Protein AF-A0A920S2B1-F1 (afdb_monomer_lite)

Sequence (59 aa):
MSTGATDALHLRSIGIPVYGTSAMMTDPTGYRGHGLNERIEITAYQATLDFWYGVMKQL

Structure (mmCIF, N/CA/C/O backbone):
data_AF-A0A920S2B1-F1
#
_entry.id   AF-A0A920S2B1-F1
#
loop_
_atom_site.group_PDB
_atom_site.id
_atom_site.type_symbol
_atom_site.label_atom_id
_atom_site.label_alt_id
_atom_site.label_comp_id
_atom_site.label_asym_id
_atom_site.label_entity_id
_atom_site.label_seq_id
_atom_site.pdbx_PDB_ins_code
_atom_site.Cartn_x
_atom_site.Cartn_y
_atom_site.Cartn_z
_atom_site.occupancy
_atom_site.B_iso_or_equiv
_atom_site.auth_seq_id
_atom_site.auth_comp_id
_atom_site.auth_asym_id
_atom_site.auth_atom_id
_atom_site.pdbx_PDB_model_num
ATOM 1 N N . MET A 1 1 ? -7.321 -1.097 -7.649 1.00 53.56 1 MET A N 1
ATOM 2 C CA . MET A 1 1 ? -8.315 -1.944 -6.951 1.00 53.56 1 MET A CA 1
ATOM 3 C C . MET A 1 1 ? -9.669 -1.246 -6.990 1.00 53.56 1 MET A C 1
ATOM 5 O O . MET A 1 1 ? -9.854 -0.297 -6.248 1.00 53.56 1 MET A O 1
ATOM 9 N N . SER A 1 2 ? -10.565 -1.629 -7.909 1.00 63.53 2 SER A N 1
ATOM 10 C CA . SER A 1 2 ? -11.804 -0.868 -8.197 1.00 63.53 2 SER A CA 1
ATOM 11 C C . SER A 1 2 ? -13.087 -1.712 -8.228 1.00 63.53 2 SER A C 1
ATOM 13 O O . SER A 1 2 ? -14.173 -1.146 -8.250 1.00 63.53 2 SER A O 1
ATOM 15 N N . THR A 1 3 ? -13.000 -3.046 -8.237 1.00 67.56 3 THR A N 1
ATOM 16 C CA . THR A 1 3 ? -14.155 -3.941 -8.463 1.00 67.56 3 THR A CA 1
ATOM 17 C C . THR A 1 3 ? -14.765 -4.518 -7.182 1.00 67.56 3 THR A C 1
ATOM 19 O O . THR A 1 3 ? -15.685 -5.323 -7.252 1.00 67.56 3 THR A O 1
ATOM 22 N N . GLY A 1 4 ? -14.260 -4.141 -6.001 1.00 70.50 4 GLY A N 1
ATOM 23 C CA . GLY A 1 4 ? -14.789 -4.609 -4.710 1.00 70.50 4 GLY A CA 1
ATOM 24 C C . GLY A 1 4 ? -14.542 -6.091 -4.393 1.00 70.50 4 GLY A C 1
ATOM 25 O O . GLY A 1 4 ? -14.996 -6.561 -3.353 1.00 70.50 4 GLY A O 1
ATOM 26 N N . ALA A 1 5 ? -13.805 -6.807 -5.246 1.00 82.75 5 ALA A N 1
ATOM 27 C CA . ALA A 1 5 ? -13.479 -8.227 -5.110 1.00 82.75 5 ALA A CA 1
ATOM 28 C C . ALA A 1 5 ? -12.227 -8.479 -4.246 1.00 82.75 5 ALA A C 1
ATOM 30 O O . ALA A 1 5 ? -11.384 -9.305 -4.584 1.00 82.75 5 ALA A O 1
ATOM 31 N N . THR A 1 6 ? -12.067 -7.724 -3.159 1.00 87.38 6 THR A N 1
ATOM 32 C CA . THR A 1 6 ? -11.006 -7.971 -2.171 1.00 87.38 6 THR A CA 1
ATOM 33 C C . THR A 1 6 ? -11.543 -8.845 -1.039 1.00 87.38 6 THR A C 1
ATOM 35 O O . THR A 1 6 ? -12.755 -9.011 -0.889 1.00 87.38 6 THR A O 1
ATOM 38 N N . ASP A 1 7 ? -10.654 -9.368 -0.202 1.00 89.69 7 ASP A N 1
ATOM 39 C CA . ASP A 1 7 ? -10.992 -10.029 1.068 1.00 89.69 7 ASP A CA 1
ATOM 40 C C . ASP A 1 7 ? -11.933 -9.200 1.970 1.00 89.69 7 ASP A C 1
ATOM 42 O O . ASP A 1 7 ? -12.758 -9.755 2.701 1.00 89.69 7 ASP A O 1
ATOM 46 N N . ALA A 1 8 ? -11.898 -7.869 1.844 1.00 91.62 8 ALA A N 1
ATOM 47 C CA . ALA A 1 8 ? -12.827 -6.941 2.482 1.00 91.62 8 ALA A CA 1
ATOM 48 C C . ALA A 1 8 ? -14.307 -7.243 2.191 1.00 91.62 8 ALA A C 1
ATOM 50 O O . ALA A 1 8 ? -15.169 -6.796 2.947 1.00 91.62 8 ALA A O 1
ATOM 51 N N . LEU A 1 9 ? -14.637 -7.963 1.111 1.00 91.44 9 LEU A N 1
ATOM 52 C CA . LEU A 1 9 ? -15.991 -8.464 0.858 1.00 91.44 9 LEU A CA 1
ATOM 53 C C . LEU A 1 9 ? -16.511 -9.270 2.056 1.00 91.44 9 LEU A C 1
ATOM 55 O O . LEU A 1 9 ? -17.614 -9.018 2.541 1.00 91.44 9 LEU A O 1
ATOM 59 N N . HIS A 1 10 ? -15.702 -10.205 2.553 1.00 92.88 10 HIS A N 1
ATOM 60 C CA . HIS A 1 10 ? -16.098 -11.120 3.618 1.00 92.88 10 HIS A CA 1
ATOM 61 C C . HIS A 1 10 ? -16.218 -10.396 4.961 1.00 92.88 10 HIS A C 1
ATOM 63 O O . HIS A 1 10 ? -17.211 -10.568 5.664 1.00 92.88 10 HIS A O 1
ATOM 69 N N . LEU A 1 11 ? -15.269 -9.514 5.278 1.00 94.75 11 LEU A N 1
ATOM 70 C CA . LEU A 1 11 ? -15.269 -8.750 6.530 1.00 94.75 11 LEU A CA 1
ATOM 71 C C . LEU A 1 11 ? -16.431 -7.751 6.606 1.00 94.75 11 LEU A C 1
ATOM 73 O O . LEU A 1 11 ? -17.148 -7.700 7.606 1.00 94.75 11 LEU A O 1
ATOM 77 N N . ARG A 1 12 ? -16.682 -7.002 5.525 1.00 93.25 12 ARG A N 1
ATOM 78 C CA . ARG A 1 12 ? -17.796 -6.043 5.493 1.00 93.25 12 ARG A CA 1
ATOM 79 C C . ARG A 1 12 ? -19.155 -6.736 5.565 1.00 93.25 12 ARG A C 1
ATOM 81 O O . ARG A 1 12 ? -20.076 -6.172 6.147 1.00 93.25 12 ARG A O 1
ATOM 88 N N . SER A 1 13 ? -19.282 -7.954 5.027 1.00 94.06 13 SER A N 1
ATOM 89 C CA . SER A 1 13 ? -20.539 -8.717 5.079 1.00 94.06 13 SER A CA 1
ATOM 90 C C . SER A 1 13 ? -20.992 -9.066 6.503 1.00 94.06 13 SER A C 1
ATOM 92 O O . SER A 1 13 ? -22.188 -9.210 6.737 1.00 94.06 13 SER A O 1
ATOM 94 N N . ILE A 1 14 ? -20.056 -9.135 7.457 1.00 97.19 14 ILE A N 1
ATOM 95 C CA . ILE A 1 14 ? -20.331 -9.394 8.879 1.00 97.19 14 ILE A CA 1
ATOM 96 C C . ILE A 1 14 ? -20.256 -8.124 9.743 1.00 97.19 14 ILE A C 1
ATOM 98 O O . ILE A 1 14 ? -20.162 -8.205 10.964 1.00 97.19 14 ILE A O 1
ATOM 102 N N . GLY A 1 15 ? -20.291 -6.942 9.120 1.00 96.62 15 GLY A N 1
ATOM 103 C CA . GLY A 1 15 ? -20.349 -5.658 9.820 1.00 96.62 15 GLY A CA 1
ATOM 104 C C . GLY A 1 15 ? -19.006 -5.109 10.308 1.00 96.62 15 GLY A C 1
ATOM 105 O O . GLY A 1 15 ? -19.004 -4.105 11.016 1.00 96.62 15 GLY A O 1
ATOM 106 N N . ILE A 1 16 ? -17.869 -5.706 9.929 1.00 96.62 16 ILE A N 1
ATOM 107 C CA . ILE A 1 16 ? -16.544 -5.161 10.260 1.00 96.62 16 ILE A CA 1
ATOM 108 C C . ILE A 1 16 ? -16.186 -4.060 9.244 1.00 96.62 16 ILE A C 1
ATOM 110 O O . ILE A 1 16 ? -16.125 -4.343 8.041 1.00 96.62 16 ILE A O 1
ATOM 114 N N . PRO A 1 17 ? -15.926 -2.812 9.681 1.00 92.94 17 PRO A N 1
ATOM 115 C CA . PRO A 1 17 ? -15.487 -1.747 8.784 1.00 92.94 17 PRO A CA 1
ATOM 116 C C . PRO A 1 17 ? -14.112 -2.058 8.184 1.00 92.94 17 PRO A C 1
ATOM 118 O O . PRO A 1 17 ? -13.178 -2.399 8.906 1.00 92.94 17 PRO A O 1
ATOM 121 N N . VAL A 1 18 ? -13.972 -1.903 6.866 1.00 91.88 18 VAL A N 1
ATOM 122 C CA . VAL A 1 18 ? -12.697 -2.075 6.153 1.00 91.88 18 VAL A CA 1
ATOM 123 C C . VAL A 1 18 ? -12.480 -0.907 5.203 1.00 91.88 18 VAL A C 1
ATOM 125 O O . VAL A 1 18 ? -13.373 -0.564 4.426 1.00 91.88 18 VAL A O 1
ATOM 128 N N . TYR A 1 19 ? -11.277 -0.339 5.235 1.00 87.25 19 TYR A N 1
ATOM 129 C CA . TYR A 1 19 ? -10.870 0.789 4.403 1.00 87.25 19 TYR A CA 1
ATOM 130 C C . TYR A 1 19 ? -9.785 0.338 3.424 1.00 87.25 19 TYR A C 1
ATOM 132 O O . TYR A 1 19 ? -8.681 -0.020 3.825 1.00 87.25 19 TYR A O 1
ATOM 140 N N . GLY A 1 20 ? -10.109 0.331 2.131 1.00 86.69 20 GLY A N 1
ATOM 141 C CA . GLY A 1 20 ? -9.161 -0.004 1.071 1.00 86.69 20 GLY A CA 1
ATOM 142 C C . GLY A 1 20 ? -8.462 1.247 0.552 1.00 86.69 20 GLY A C 1
ATOM 143 O O . GLY A 1 20 ? -9.103 2.091 -0.069 1.00 86.69 20 GLY A O 1
ATOM 144 N N . THR A 1 21 ? -7.154 1.353 0.769 1.00 87.75 21 THR A N 1
ATOM 145 C CA . THR A 1 21 ? -6.304 2.398 0.181 1.00 87.75 21 THR A CA 1
ATOM 146 C C . THR A 1 21 ? -4.985 1.800 -0.304 1.00 87.75 21 THR A C 1
ATOM 148 O O . THR A 1 21 ? -4.628 0.684 0.070 1.00 87.75 21 THR A O 1
ATOM 151 N N . SER A 1 22 ? -4.271 2.526 -1.162 1.00 86.88 22 SER A N 1
ATOM 152 C CA . SER A 1 22 ? -2.942 2.151 -1.641 1.00 86.88 22 SER A CA 1
ATOM 153 C C . SER A 1 22 ? -1.957 3.266 -1.335 1.00 86.88 22 SER A C 1
ATOM 155 O O . SER A 1 22 ? -2.173 4.412 -1.716 1.00 86.88 22 SER A O 1
ATOM 157 N N . ALA A 1 23 ? -0.852 2.899 -0.700 1.00 90.94 23 ALA A N 1
ATOM 158 C CA . ALA A 1 23 ? 0.312 3.757 -0.500 1.00 90.94 23 ALA A CA 1
ATOM 159 C C . ALA A 1 23 ? 1.302 3.698 -1.677 1.00 90.94 23 ALA A C 1
ATOM 161 O O . ALA A 1 23 ? 2.255 4.470 -1.741 1.00 90.94 23 ALA A O 1
ATOM 162 N N . MET A 1 24 ? 1.096 2.746 -2.593 1.00 86.69 24 MET A N 1
ATOM 163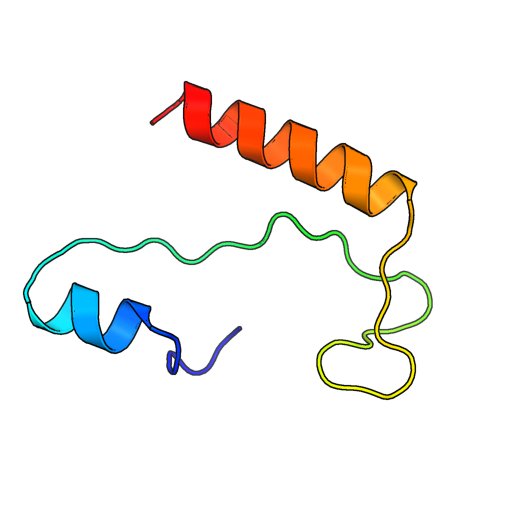 C CA . MET A 1 24 ? 2.032 2.460 -3.670 1.00 86.69 24 MET A CA 1
ATOM 164 C C . MET A 1 24 ? 2.002 3.578 -4.710 1.00 86.69 24 MET A C 1
ATOM 166 O O . MET A 1 24 ? 0.974 3.819 -5.350 1.00 86.69 24 MET A O 1
ATOM 170 N N . MET A 1 25 ? 3.142 4.249 -4.875 1.00 82.19 25 MET A N 1
ATOM 171 C CA . MET A 1 25 ? 3.326 5.268 -5.904 1.00 82.19 25 MET A CA 1
ATOM 172 C C . MET A 1 25 ? 3.263 4.643 -7.301 1.00 82.19 25 MET A C 1
ATOM 174 O O . MET A 1 25 ? 3.703 3.513 -7.514 1.00 82.19 25 MET A O 1
ATOM 178 N N . THR A 1 26 ? 2.707 5.388 -8.256 1.00 80.75 26 THR A N 1
ATOM 179 C CA . THR A 1 26 ? 2.550 4.906 -9.634 1.00 80.75 26 THR A CA 1
ATOM 180 C C . THR A 1 26 ? 3.908 4.798 -10.318 1.00 80.75 26 THR A C 1
ATOM 182 O O . THR A 1 26 ? 4.712 5.726 -10.257 1.00 80.75 26 THR A O 1
ATOM 185 N N . ASP A 1 27 ? 4.136 3.683 -11.008 1.00 83.19 27 ASP A N 1
ATOM 186 C CA . ASP A 1 27 ? 5.306 3.487 -11.859 1.00 83.19 27 ASP A CA 1
ATOM 187 C C . ASP A 1 27 ? 5.299 4.513 -13.013 1.00 83.19 27 ASP A C 1
ATOM 189 O O . ASP A 1 27 ? 4.383 4.493 -13.846 1.00 83.19 27 ASP A O 1
ATOM 193 N N . PRO A 1 28 ? 6.305 5.403 -13.099 1.00 82.19 28 PRO A N 1
ATOM 194 C CA . PRO A 1 28 ? 6.346 6.447 -14.121 1.00 82.19 28 PRO A CA 1
ATOM 195 C C . PRO A 1 28 ? 6.542 5.890 -15.539 1.00 82.19 28 PRO A C 1
ATOM 197 O O . PRO A 1 28 ? 6.306 6.595 -16.515 1.00 82.19 28 PRO A O 1
ATOM 200 N N . THR A 1 29 ? 6.956 4.627 -15.670 1.00 86.44 29 THR A N 1
ATOM 201 C CA . THR A 1 29 ? 7.179 3.941 -16.951 1.00 86.44 29 THR A CA 1
ATOM 202 C C . THR A 1 29 ? 6.006 3.051 -17.376 1.00 86.44 29 THR A C 1
ATOM 204 O O . THR A 1 29 ? 6.113 2.318 -18.361 1.00 86.44 29 THR A O 1
ATOM 207 N N . GLY A 1 30 ? 4.887 3.115 -16.650 1.00 83.25 30 GLY A N 1
ATOM 208 C CA . GLY A 1 30 ? 3.648 2.407 -16.957 1.00 83.25 30 GLY A CA 1
ATOM 209 C C . GLY A 1 30 ? 3.246 1.411 -15.873 1.00 83.25 30 GLY A C 1
ATOM 210 O O . GLY A 1 30 ? 4.082 0.786 -15.230 1.00 83.25 30 GLY A O 1
ATOM 211 N N . TYR A 1 31 ? 1.936 1.244 -15.689 1.00 86.88 31 TYR A N 1
ATOM 212 C CA . TYR A 1 31 ? 1.374 0.337 -14.692 1.00 86.88 31 TYR A CA 1
ATOM 213 C C . TYR A 1 31 ? 1.663 -1.131 -15.040 1.00 86.88 31 TYR A C 1
ATOM 215 O O . TYR A 1 31 ? 1.334 -1.589 -16.134 1.00 86.88 31 TYR A O 1
ATOM 223 N N . ARG A 1 32 ? 2.253 -1.870 -14.093 1.00 89.69 32 ARG A N 1
ATOM 224 C CA . ARG A 1 32 ? 2.614 -3.294 -14.242 1.00 89.69 32 ARG A CA 1
ATOM 225 C C . ARG A 1 32 ? 1.877 -4.228 -13.284 1.00 89.69 32 ARG A C 1
ATOM 227 O O . ARG A 1 32 ? 2.229 -5.401 -13.221 1.00 89.69 32 ARG A O 1
ATOM 234 N N . GLY A 1 33 ? 0.882 -3.731 -12.548 1.00 89.56 33 GLY A N 1
ATOM 235 C CA . GLY A 1 33 ? 0.124 -4.559 -11.611 1.00 89.56 33 GLY A CA 1
ATOM 236 C C . GLY A 1 33 ? -0.552 -5.722 -12.331 1.00 89.56 33 GLY A C 1
ATOM 237 O O . GLY A 1 33 ? -1.262 -5.497 -13.313 1.00 89.56 33 GLY A O 1
ATOM 238 N N . HIS A 1 34 ? -0.313 -6.948 -11.860 1.00 90.69 34 HIS A N 1
ATOM 239 C CA . HIS A 1 34 ? -0.769 -8.189 -12.496 1.00 90.69 34 HIS A CA 1
ATOM 240 C C . HIS A 1 34 ? -0.197 -8.449 -13.907 1.00 90.69 34 HIS A C 1
ATOM 242 O O . HIS A 1 34 ? -0.759 -9.237 -14.669 1.00 90.69 34 HIS A O 1
ATOM 248 N N . GLY A 1 35 ? 0.904 -7.787 -14.277 1.00 90.88 35 GLY A N 1
ATOM 249 C CA . GLY A 1 35 ? 1.561 -7.901 -15.580 1.00 90.88 35 GLY A CA 1
ATOM 250 C C . GLY A 1 35 ? 2.931 -8.587 -15.530 1.00 90.88 35 GLY A C 1
ATOM 251 O O . GLY A 1 35 ? 3.441 -8.964 -14.477 1.00 90.88 35 GLY A O 1
ATOM 252 N N . LEU A 1 36 ? 3.564 -8.738 -16.698 1.00 92.06 36 LEU A N 1
ATOM 253 C CA . LEU A 1 36 ? 4.919 -9.286 -16.793 1.00 92.06 36 LEU A CA 1
ATOM 254 C C . LEU A 1 36 ? 5.940 -8.336 -16.143 1.00 92.06 36 LEU A C 1
ATOM 256 O O . LEU A 1 36 ? 5.936 -7.133 -16.413 1.00 92.06 36 LEU A O 1
ATOM 260 N N . ASN A 1 37 ? 6.866 -8.894 -15.356 1.00 92.69 37 ASN A N 1
ATOM 261 C CA . ASN A 1 37 ? 7.901 -8.145 -14.633 1.00 92.69 37 ASN A CA 1
ATOM 262 C C . ASN A 1 37 ? 7.323 -7.051 -13.716 1.00 92.69 37 ASN A C 1
ATOM 264 O O . ASN A 1 37 ? 7.865 -5.938 -13.665 1.00 92.69 37 ASN A O 1
ATOM 268 N N . GLU A 1 38 ? 6.222 -7.367 -13.025 1.00 93.00 38 GLU A N 1
ATOM 269 C CA . GLU A 1 38 ? 5.672 -6.548 -11.945 1.00 93.00 38 GLU A CA 1
ATOM 270 C C . GLU A 1 38 ? 6.766 -6.234 -10.918 1.00 93.00 38 GLU A C 1
ATOM 272 O O . GLU A 1 38 ? 7.478 -7.118 -10.439 1.00 93.00 38 GLU A O 1
ATOM 277 N N . ARG A 1 39 ? 6.946 -4.942 -10.648 1.00 91.00 39 ARG A N 1
ATOM 278 C CA . ARG A 1 39 ? 7.996 -4.413 -9.782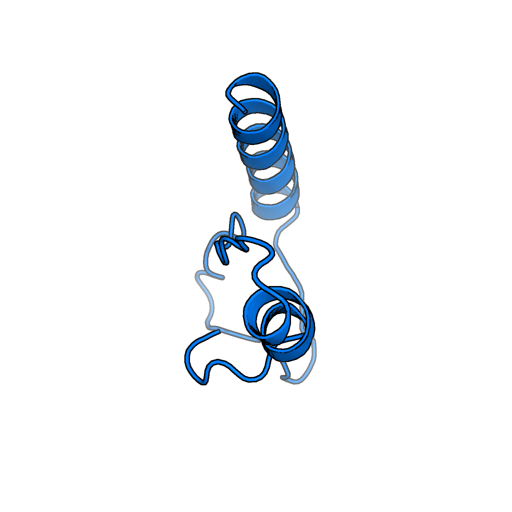 1.00 91.00 39 ARG A CA 1
ATOM 279 C C . ARG A 1 39 ? 7.623 -3.021 -9.308 1.00 91.00 39 ARG A C 1
ATOM 281 O O . ARG A 1 39 ? 6.750 -2.374 -9.884 1.00 91.00 39 ARG A O 1
ATOM 288 N N . ILE A 1 40 ? 8.346 -2.561 -8.301 1.00 90.50 40 ILE A N 1
ATOM 289 C CA . ILE A 1 40 ? 8.267 -1.202 -7.778 1.00 90.50 40 ILE A CA 1
ATOM 290 C C . ILE A 1 40 ? 9.678 -0.628 -7.667 1.00 90.50 40 ILE A C 1
ATOM 292 O O . ILE A 1 40 ? 10.639 -1.370 -7.461 1.00 90.50 40 ILE A O 1
ATOM 296 N N . GLU A 1 41 ? 9.797 0.691 -7.787 1.00 91.44 4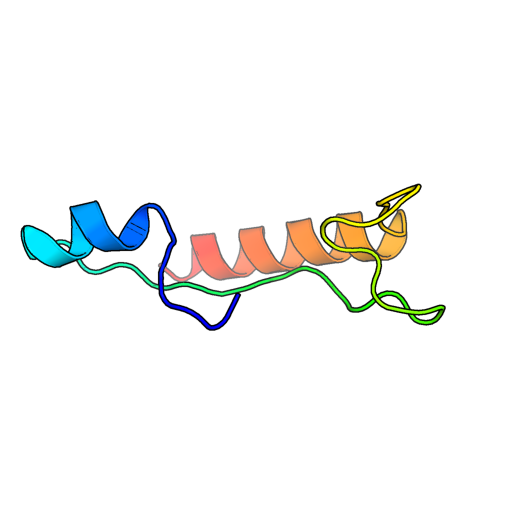1 GLU A N 1
ATOM 297 C CA . GLU A 1 41 ? 11.055 1.391 -7.528 1.00 91.44 41 GLU A CA 1
ATOM 298 C C . GLU A 1 41 ? 11.413 1.334 -6.037 1.00 91.44 41 GLU A C 1
ATOM 300 O O . GLU A 1 41 ? 10.537 1.407 -5.171 1.00 91.44 41 GLU A O 1
ATOM 305 N N . ILE A 1 42 ? 12.709 1.260 -5.717 1.00 93.12 42 ILE A N 1
ATOM 306 C CA . ILE A 1 42 ? 13.185 1.200 -4.320 1.00 93.12 42 ILE A CA 1
ATOM 307 C C . ILE A 1 42 ? 12.735 2.440 -3.533 1.00 93.12 42 ILE A C 1
ATOM 309 O O . ILE A 1 42 ? 12.340 2.343 -2.372 1.00 93.12 4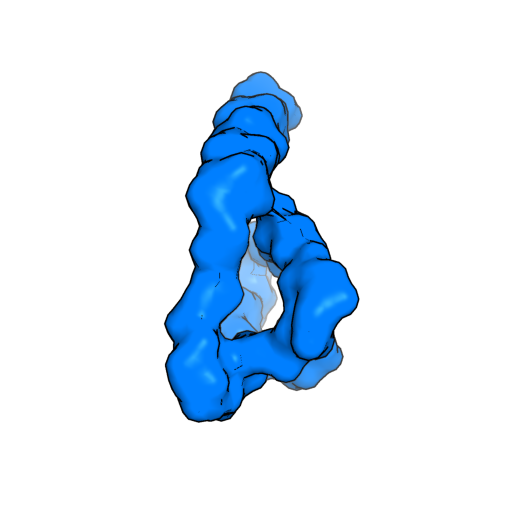2 ILE A O 1
ATOM 313 N N . THR A 1 43 ? 12.745 3.609 -4.171 1.00 93.06 43 THR A N 1
ATOM 314 C CA . THR A 1 43 ? 12.289 4.866 -3.564 1.00 93.06 43 THR A CA 1
ATOM 315 C C . THR A 1 43 ? 10.782 4.862 -3.307 1.00 93.06 43 THR A C 1
ATOM 317 O O . THR A 1 43 ? 10.344 5.277 -2.236 1.00 93.06 43 THR A O 1
ATOM 320 N N . ALA A 1 44 ? 9.986 4.325 -4.238 1.00 92.31 44 ALA A N 1
ATOM 321 C CA . ALA A 1 44 ? 8.548 4.144 -4.050 1.00 92.31 44 ALA A CA 1
ATOM 322 C C . ALA A 1 44 ? 8.240 3.162 -2.907 1.00 92.31 44 ALA A C 1
ATOM 324 O O . ALA A 1 44 ? 7.304 3.391 -2.139 1.00 92.31 44 ALA A O 1
ATOM 325 N N . TYR A 1 45 ? 9.042 2.101 -2.753 1.00 92.75 45 TYR A N 1
ATOM 326 C CA . TYR A 1 45 ? 8.935 1.176 -1.623 1.00 92.75 45 TYR A CA 1
ATOM 327 C C . TYR A 1 45 ? 9.178 1.877 -0.280 1.00 92.75 45 TYR A C 1
ATOM 329 O O . TYR A 1 45 ? 8.371 1.740 0.635 1.00 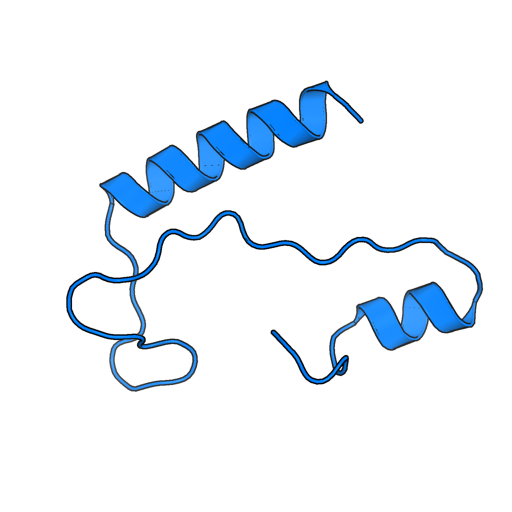92.75 45 TYR A O 1
ATOM 337 N N . GLN A 1 46 ? 10.243 2.674 -0.165 1.00 95.94 46 GLN A N 1
ATOM 338 C CA . GLN A 1 46 ? 10.545 3.404 1.073 1.00 95.94 46 GLN A CA 1
ATOM 339 C C . GLN A 1 46 ? 9.440 4.407 1.427 1.00 95.94 46 GLN A C 1
ATOM 341 O O . GLN A 1 46 ? 8.926 4.379 2.541 1.00 95.94 46 GLN A O 1
ATOM 346 N N . ALA A 1 47 ? 8.984 5.208 0.460 1.00 95.31 47 ALA A N 1
ATOM 347 C CA . ALA A 1 47 ? 7.898 6.160 0.689 1.00 95.31 47 ALA A CA 1
ATOM 348 C C . ALA A 1 47 ? 6.573 5.472 1.078 1.00 95.31 47 ALA A C 1
ATOM 350 O O . ALA A 1 47 ? 5.798 6.000 1.875 1.00 95.31 47 ALA A O 1
ATOM 351 N N . THR A 1 48 ? 6.326 4.268 0.549 1.00 95.62 48 THR A N 1
ATOM 352 C CA . THR A 1 48 ? 5.175 3.437 0.932 1.00 95.62 48 THR A CA 1
ATOM 353 C C . THR A 1 48 ? 5.230 3.050 2.415 1.00 95.62 48 THR A C 1
ATOM 355 O O . THR A 1 48 ? 4.199 3.078 3.089 1.00 95.62 48 THR A O 1
ATOM 358 N N . LEU A 1 49 ? 6.413 2.715 2.943 1.00 95.75 49 LEU A N 1
ATOM 359 C CA . LEU A 1 49 ? 6.584 2.393 4.364 1.00 95.75 49 LEU A CA 1
ATOM 360 C C . LEU A 1 49 ? 6.325 3.609 5.257 1.00 95.75 49 LEU A C 1
ATOM 362 O O . LEU A 1 49 ? 5.605 3.482 6.246 1.00 95.75 49 LEU A O 1
ATOM 366 N N . ASP A 1 50 ? 6.849 4.778 4.886 1.00 96.50 50 ASP A N 1
ATOM 367 C CA . ASP A 1 50 ? 6.641 6.018 5.642 1.00 96.50 50 ASP A CA 1
ATOM 368 C C . ASP A 1 50 ? 5.158 6.405 5.694 1.00 96.50 50 ASP A C 1
ATOM 370 O O . ASP A 1 50 ? 4.633 6.751 6.756 1.00 96.50 50 ASP A O 1
ATOM 374 N N . PHE A 1 51 ? 4.453 6.280 4.564 1.00 95.56 51 PHE A N 1
ATOM 375 C CA . PHE A 1 51 ? 3.012 6.509 4.503 1.00 95.56 51 PHE A CA 1
ATOM 376 C C . PHE A 1 51 ? 2.258 5.578 5.458 1.00 95.56 51 PHE A C 1
ATOM 378 O O . PHE A 1 51 ? 1.460 6.046 6.273 1.00 95.56 51 PHE A O 1
ATOM 385 N N . TRP A 1 52 ? 2.517 4.267 5.391 1.00 95.56 52 TRP A N 1
ATOM 386 C CA . TRP A 1 52 ? 1.825 3.304 6.248 1.00 95.56 52 TRP A CA 1
ATOM 387 C C . TRP A 1 52 ? 2.149 3.512 7.721 1.00 95.56 52 TRP A C 1
ATOM 389 O O . TRP A 1 52 ? 1.248 3.436 8.553 1.00 95.56 52 TRP A O 1
ATOM 399 N N . TYR A 1 53 ? 3.399 3.833 8.051 1.00 96.88 53 TYR A N 1
ATOM 400 C CA . TYR A 1 53 ? 3.779 4.172 9.416 1.00 96.88 53 TYR A CA 1
ATOM 401 C C . TYR A 1 53 ? 2.982 5.375 9.937 1.00 96.88 53 TYR A C 1
ATOM 403 O O . TYR A 1 53 ? 2.434 5.321 11.039 1.00 96.88 53 TYR A O 1
ATOM 411 N N . GLY A 1 54 ? 2.860 6.434 9.130 1.00 96.56 54 GLY A N 1
ATOM 412 C CA . GLY A 1 54 ? 2.074 7.620 9.467 1.00 96.56 54 GLY A CA 1
ATOM 413 C C . GLY A 1 54 ? 0.592 7.312 9.683 1.00 96.56 54 GLY A C 1
ATOM 414 O O . GLY A 1 54 ? 0.029 7.722 10.696 1.00 96.56 54 GLY A O 1
ATOM 415 N N . VAL A 1 55 ? -0.024 6.545 8.778 1.00 95.06 55 VAL A N 1
ATOM 416 C CA . VAL A 1 55 ? -1.436 6.140 8.890 1.00 95.06 55 VAL A CA 1
ATOM 417 C C . VAL A 1 55 ? -1.674 5.323 10.157 1.00 95.06 55 VAL A C 1
ATOM 419 O O . VAL A 1 55 ? -2.571 5.641 10.929 1.00 95.06 55 VAL A O 1
AT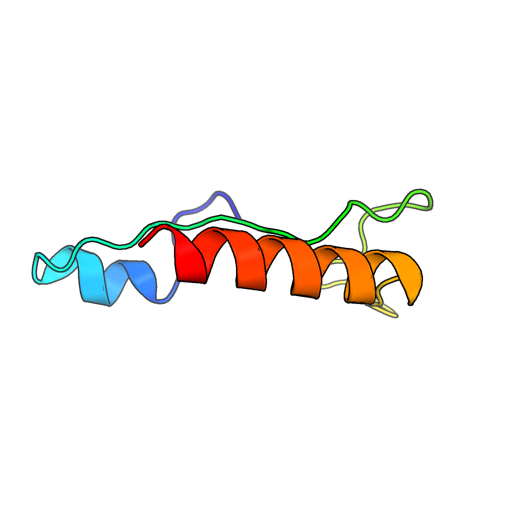OM 422 N N . MET A 1 56 ? -0.843 4.313 10.419 1.00 95.00 56 MET A N 1
ATOM 423 C CA . MET A 1 56 ? -1.013 3.427 11.576 1.00 95.00 56 MET A CA 1
ATOM 424 C C . MET A 1 56 ? -0.791 4.137 12.917 1.00 95.00 56 MET A C 1
ATOM 426 O O . MET A 1 56 ? -1.238 3.649 13.945 1.00 95.00 56 MET A O 1
ATOM 430 N N . LYS A 1 57 ? -0.099 5.282 12.929 1.00 97.06 57 LYS A N 1
ATOM 431 C CA . LYS A 1 57 ? 0.056 6.131 14.120 1.00 97.06 57 LYS A CA 1
ATOM 432 C C . LYS A 1 57 ? -1.144 7.041 14.392 1.00 97.06 57 LYS A C 1
ATOM 434 O O . LYS A 1 57 ? -1.206 7.614 15.477 1.00 97.06 57 LYS A O 1
ATOM 439 N N . GLN A 1 58 ? -2.031 7.225 13.418 1.00 93.94 58 GLN A N 1
ATOM 440 C CA . GLN A 1 58 ? -3.195 8.113 13.510 1.00 93.94 58 GLN A CA 1
ATOM 441 C C . GLN A 1 58 ? -4.519 7.357 13.695 1.00 93.94 58 GLN A C 1
ATOM 443 O O . GLN A 1 58 ? -5.547 7.997 13.916 1.00 93.94 58 GLN A O 1
ATOM 448 N N . LEU A 1 59 ? -4.489 6.026 13.588 1.00 85.75 59 LEU A N 1
ATOM 449 C CA . LEU A 1 59 ? -5.601 5.113 13.860 1.00 85.75 59 LEU A CA 1
ATOM 450 C C . LEU A 1 59 ? -5.494 4.553 15.282 1.00 85.75 59 LEU A C 1
ATOM 452 O O . LEU A 1 59 ? -6.565 4.344 15.890 1.00 85.75 59 LEU A O 1
#

Secondary structure (DSSP, 8-state):
--SS-STHHHHHHTT--------PPPPTT---TTSTT----HHHHHHHHHHHHHHHTT-

Foldseek 3Di:
DPPPPDPVVVCVVVPHDDDDDALQDADPVDDAVVHPPDDHDPVSVVSSVVVVVVVVVVD

Radius of gyration: 14.25 Å; chains: 1; bounding box: 34×19×31 Å

pLDDT: mean 89.37, std 8.28, range [53.56, 97.19]